Protein AF-A0A645HDR3-F1 (afdb_monomer_lite)

Sequence (97 aa):
MDSIENRGRYISKYFDKDLDMKEHKKKAFFKSRNLKVPSITKQLVDQPFDTTNQDVLYTNEYLVRRPILYNALNEDGNPEQTMDFQESTVRYTKIKK

pLDDT: mean 78.62, std 13.58, range [50.78, 94.94]

Radius of gyration: 22.53 Å; chains: 1; bounding box: 44×47×58 Å

Structure (mmCIF, N/CA/C/O backbone):
data_AF-A0A645HDR3-F1
#
_entry.id   AF-A0A645HDR3-F1
#
loop_
_atom_site.group_PDB
_atom_site.id
_atom_site.type_symbol
_atom_site.label_atom_id
_atom_site.label_alt_id
_atom_site.label_comp_id
_atom_site.label_asym_id
_atom_site.label_entity_id
_atom_site.label_seq_id
_atom_site.pdbx_PDB_ins_code
_atom_site.Cartn_x
_atom_site.Cartn_y
_atom_site.Cartn_z
_atom_site.occupancy
_atom_site.B_iso_or_equiv
_atom_site.auth_seq_id
_atom_site.auth_comp_id
_atom_site.auth_asym_id
_atom_site.auth_atom_id
_atom_site.pdbx_PDB_model_num
ATOM 1 N N . MET A 1 1 ? 5.696 -34.791 -7.442 1.00 52.59 1 MET A N 1
ATOM 2 C CA . MET A 1 1 ? 5.197 -34.026 -8.606 1.00 52.59 1 MET A CA 1
ATOM 3 C C . MET A 1 1 ? 3.993 -33.210 -8.135 1.00 52.59 1 MET A C 1
ATOM 5 O O . MET A 1 1 ? 2.953 -33.207 -8.769 1.00 52.59 1 MET A O 1
ATOM 9 N N . ASP A 1 2 ? 4.123 -32.505 -7.001 1.00 58.97 2 ASP A N 1
ATOM 10 C CA . ASP A 1 2 ? 2.937 -32.143 -6.196 1.00 58.97 2 ASP A CA 1
ATOM 11 C C . ASP A 1 2 ? 2.788 -30.620 -6.056 1.00 58.97 2 ASP A C 1
ATOM 13 O O . ASP A 1 2 ? 1.794 -30.112 -5.547 1.00 58.97 2 ASP A O 1
ATOM 17 N N . SER A 1 3 ? 3.781 -29.855 -6.519 1.00 61.84 3 SER A N 1
ATOM 18 C CA . SER A 1 3 ? 3.795 -28.396 -6.403 1.00 61.84 3 SER A CA 1
ATOM 19 C C . SER A 1 3 ? 2.911 -27.706 -7.441 1.00 61.84 3 SER A C 1
ATOM 21 O O . SER A 1 3 ? 2.464 -26.592 -7.189 1.00 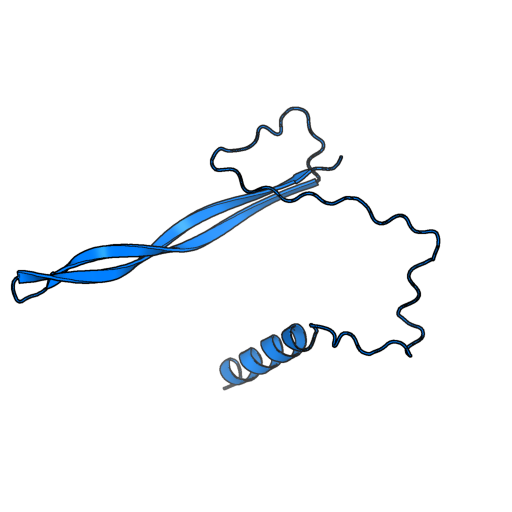61.84 3 SER A O 1
ATOM 23 N N . 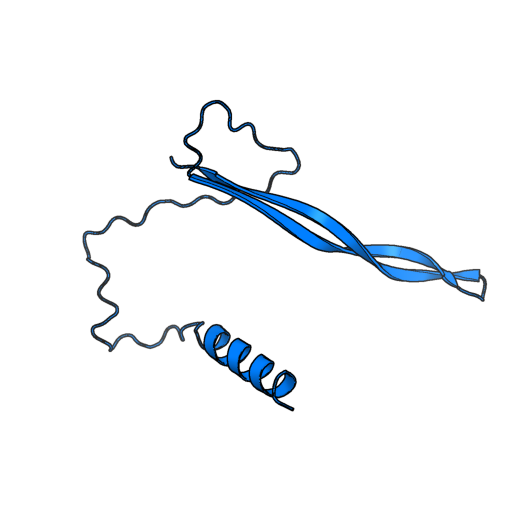ILE A 1 4 ? 2.647 -28.342 -8.587 1.00 65.44 4 ILE A N 1
ATOM 24 C CA . ILE A 1 4 ? 1.811 -27.785 -9.662 1.00 65.44 4 ILE A CA 1
ATOM 25 C C . ILE A 1 4 ? 0.325 -27.996 -9.339 1.00 65.44 4 ILE A C 1
ATOM 27 O O . ILE A 1 4 ? -0.451 -27.045 -9.392 1.00 65.44 4 ILE A O 1
ATOM 31 N N . GLU A 1 5 ? -0.057 -29.196 -8.899 1.00 65.25 5 GLU A N 1
ATOM 32 C CA . GLU A 1 5 ? -1.441 -29.536 -8.539 1.00 65.25 5 GLU A CA 1
ATOM 33 C C . GLU A 1 5 ? -1.916 -28.798 -7.273 1.00 65.25 5 GLU A C 1
ATOM 35 O O . GLU A 1 5 ? -3.044 -28.303 -7.196 1.00 65.25 5 GLU A O 1
ATOM 40 N N . ASN A 1 6 ? -1.024 -28.609 -6.294 1.00 63.78 6 ASN A N 1
ATOM 41 C CA . ASN A 1 6 ? -1.373 -27.941 -5.041 1.00 63.78 6 ASN A CA 1
ATOM 42 C C . ASN A 1 6 ? -1.598 -26.421 -5.203 1.00 63.78 6 ASN A C 1
ATOM 44 O O . ASN A 1 6 ? -2.335 -25.825 -4.415 1.00 63.78 6 ASN A O 1
ATOM 48 N N . ARG A 1 7 ? -1.030 -25.787 -6.245 1.00 69.19 7 ARG A N 1
ATOM 49 C CA . ARG A 1 7 ? -1.267 -24.361 -6.561 1.00 69.19 7 ARG A CA 1
ATOM 50 C C . ARG A 1 7 ? -2.726 -24.111 -6.939 1.00 69.19 7 ARG A C 1
ATOM 52 O O . ARG A 1 7 ? -3.341 -23.201 -6.389 1.00 69.19 7 ARG A O 1
ATOM 59 N N . GLY A 1 8 ? -3.294 -24.951 -7.807 1.00 68.94 8 GLY A N 1
ATOM 60 C CA . GLY A 1 8 ? -4.703 -24.854 -8.209 1.00 68.94 8 GLY A CA 1
ATOM 61 C C . GLY A 1 8 ? -5.662 -25.089 -7.038 1.00 68.94 8 GLY A C 1
ATOM 62 O O . GLY A 1 8 ? -6.650 -24.370 -6.879 1.00 68.94 8 GLY A O 1
ATOM 63 N N . ARG A 1 9 ? -5.323 -26.034 -6.150 1.00 70.88 9 ARG A N 1
ATOM 64 C CA . ARG A 1 9 ? -6.109 -26.337 -4.945 1.00 70.88 9 ARG A CA 1
ATOM 65 C C . ARG A 1 9 ? -6.093 -25.201 -3.923 1.00 70.88 9 ARG A C 1
ATOM 67 O O . ARG A 1 9 ? -7.127 -24.902 -3.330 1.00 70.88 9 ARG A O 1
ATOM 74 N N . TYR A 1 10 ? -4.937 -24.570 -3.714 1.00 69.44 10 TYR A N 1
ATOM 75 C CA . TYR A 1 10 ? -4.816 -23.417 -2.822 1.00 69.44 10 TYR A CA 1
ATOM 76 C C . TYR A 1 10 ? -5.613 -22.230 -3.369 1.00 69.44 10 TYR A C 1
ATOM 78 O O . TYR A 1 10 ? -6.411 -21.660 -2.636 1.00 69.44 10 TYR A O 1
ATOM 86 N N . ILE A 1 11 ? -5.480 -21.917 -4.662 1.00 67.06 11 ILE A N 1
ATOM 87 C CA . ILE A 1 11 ? -6.237 -20.831 -5.299 1.00 67.06 11 ILE A CA 1
ATOM 88 C C . ILE A 1 11 ? -7.744 -21.075 -5.156 1.00 67.06 11 ILE A C 1
ATOM 90 O O . ILE A 1 11 ? -8.419 -20.229 -4.585 1.00 67.06 11 ILE A O 1
ATOM 94 N N . SER A 1 12 ? -8.252 -22.250 -5.543 1.00 69.44 12 SER A N 1
ATOM 95 C CA . SER A 1 12 ? -9.689 -22.578 -5.451 1.00 69.44 12 SER A CA 1
ATOM 96 C C . SER A 1 12 ? -10.221 -22.496 -4.014 1.00 69.44 12 SER A C 1
ATOM 98 O O . SER A 1 12 ? -11.267 -21.908 -3.769 1.00 69.44 12 SER A O 1
ATOM 100 N N . LYS A 1 13 ? -9.453 -22.981 -3.025 1.00 67.62 13 LYS A N 1
ATOM 101 C CA . LYS A 1 13 ? -9.822 -22.928 -1.597 1.00 67.62 13 LYS A CA 1
ATOM 102 C C . LYS A 1 13 ? -10.063 -21.503 -1.079 1.00 67.62 13 LYS A C 1
ATOM 104 O O . LYS A 1 13 ? -10.835 -21.330 -0.134 1.00 67.62 13 LYS A O 1
ATOM 109 N N . TYR A 1 14 ? -9.373 -20.507 -1.635 1.00 62.78 14 TYR A N 1
ATOM 110 C CA . TYR A 1 14 ? -9.494 -19.109 -1.211 1.00 62.78 14 TYR A CA 1
ATOM 111 C C . TYR A 1 14 ? -10.279 -18.233 -2.201 1.00 62.78 14 TYR A C 1
ATOM 113 O O . TYR A 1 14 ? -10.796 -17.210 -1.764 1.00 62.78 14 TYR A O 1
ATOM 121 N N . PHE A 1 15 ? -10.430 -18.640 -3.468 1.00 61.31 15 PHE A N 1
ATOM 122 C CA . PHE A 1 15 ? -11.281 -17.980 -4.471 1.00 61.31 15 PHE A CA 1
ATOM 123 C C . PHE A 1 15 ? -12.760 -18.361 -4.345 1.00 61.31 15 PHE A C 1
ATOM 125 O O . PHE A 1 15 ? -13.607 -17.480 -4.427 1.00 61.31 15 PHE A O 1
ATOM 132 N N . ASP A 1 16 ? -13.091 -19.613 -4.001 1.00 57.16 16 ASP A N 1
ATOM 133 C CA . ASP A 1 16 ? -14.477 -20.016 -3.675 1.00 57.16 16 ASP A CA 1
ATOM 134 C C . ASP A 1 16 ? -15.005 -19.336 -2.397 1.00 57.16 16 ASP A C 1
ATOM 136 O O . ASP A 1 16 ? -16.150 -19.527 -1.982 1.00 57.16 16 ASP A O 1
ATOM 140 N N . LYS A 1 17 ? -14.156 -18.549 -1.727 1.00 57.78 17 LYS A N 1
ATOM 141 C CA . LYS A 1 17 ? -14.519 -17.760 -0.556 1.00 57.78 17 LYS A CA 1
ATOM 142 C C . LYS A 1 17 ? -15.096 -16.388 -0.902 1.00 57.78 17 LYS A C 1
ATOM 144 O O . LYS A 1 17 ? -15.524 -15.695 0.026 1.00 57.78 17 LYS A O 1
ATOM 149 N N . ASP A 1 18 ? -15.189 -16.041 -2.187 1.00 55.69 18 ASP A N 1
ATOM 150 C CA . ASP A 1 18 ? -16.150 -15.047 -2.664 1.00 55.69 18 ASP A CA 1
ATOM 151 C C . ASP A 1 18 ? -17.547 -15.665 -2.642 1.00 55.69 18 ASP A C 1
ATOM 153 O O . ASP A 1 18 ? -18.137 -16.085 -3.632 1.00 55.69 18 ASP A O 1
ATOM 157 N N . LEU A 1 19 ? -18.013 -15.735 -1.397 1.00 53.56 19 LEU A N 1
ATOM 158 C CA . LEU A 1 19 ? -19.375 -15.836 -0.932 1.00 53.56 19 LEU A CA 1
ATOM 159 C C . LEU A 1 19 ? -20.364 -15.367 -2.007 1.00 53.56 19 LEU A C 1
ATOM 161 O O . LEU A 1 19 ? -20.588 -14.169 -2.201 1.00 53.56 19 LEU A O 1
ATOM 165 N N . ASP A 1 20 ? -21.022 -16.336 -2.633 1.00 50.78 20 ASP A N 1
ATOM 166 C CA . ASP A 1 20 ? -22.374 -16.170 -3.135 1.00 50.78 20 ASP A CA 1
ATOM 167 C C . ASP A 1 20 ? -23.142 -15.249 -2.173 1.00 50.78 20 ASP A C 1
ATOM 169 O O . ASP A 1 20 ? -23.206 -15.501 -0.962 1.00 50.78 20 ASP A O 1
ATOM 173 N N . MET A 1 21 ? -23.773 -14.197 -2.697 1.00 54.12 21 MET A N 1
ATOM 174 C CA . MET A 1 21 ? -24.722 -13.327 -1.981 1.00 54.12 21 MET A CA 1
ATOM 175 C C . MET A 1 21 ? -25.977 -14.092 -1.483 1.00 54.12 21 MET A C 1
ATOM 177 O O . MET A 1 21 ? -27.070 -13.537 -1.398 1.00 54.12 21 MET A O 1
ATOM 181 N N . LYS A 1 22 ? -25.875 -15.397 -1.211 1.00 54.75 22 LYS A N 1
ATOM 182 C CA . LYS A 1 22 ? -26.987 -16.341 -1.245 1.00 54.75 22 LYS A CA 1
ATOM 183 C C . LYS A 1 22 ? -26.999 -17.393 -0.144 1.00 54.75 22 LYS A C 1
ATOM 185 O O . LYS A 1 22 ? -27.722 -18.374 -0.279 1.00 54.75 22 LYS A O 1
ATOM 190 N N . GLU A 1 23 ? -26.335 -17.178 0.993 1.00 56.38 23 GLU A N 1
ATOM 191 C CA . GLU A 1 23 ? -26.511 -18.077 2.147 1.00 56.38 23 GLU A CA 1
ATOM 192 C C . GLU A 1 23 ? -27.131 -17.411 3.386 1.00 56.38 23 GLU A C 1
ATOM 194 O O . GLU A 1 23 ? -26.644 -17.486 4.512 1.00 56.38 23 GLU A O 1
ATOM 199 N N . HIS A 1 24 ? -28.315 -16.828 3.181 1.00 56.19 24 HIS A N 1
ATOM 200 C CA . HIS A 1 24 ? -29.207 -16.258 4.202 1.00 56.19 24 HIS A CA 1
ATOM 201 C C . HIS A 1 24 ? -29.837 -17.278 5.184 1.00 56.19 24 HIS A C 1
ATOM 203 O O . HIS A 1 24 ? -30.840 -16.966 5.825 1.00 56.19 24 HIS A O 1
ATOM 209 N N . LYS A 1 25 ? -29.309 -18.506 5.311 1.00 57.50 25 LYS A N 1
ATOM 210 C CA . LYS A 1 25 ? -29.925 -19.572 6.135 1.00 57.50 25 LYS A CA 1
ATOM 211 C C . LYS A 1 25 ? -28.994 -20.293 7.117 1.00 57.50 25 LYS A C 1
ATOM 213 O O . LYS A 1 25 ? -29.462 -21.167 7.844 1.00 57.50 25 LYS A O 1
ATOM 218 N N . LYS A 1 26 ? -27.713 -19.923 7.225 1.00 60.75 26 LYS A N 1
ATOM 219 C CA . LYS A 1 26 ? -26.815 -20.488 8.251 1.00 60.75 26 LYS A CA 1
ATOM 220 C C . LYS A 1 26 ? -26.744 -19.587 9.487 1.00 60.75 26 LYS A C 1
ATOM 222 O O . LYS A 1 26 ? -26.540 -18.381 9.374 1.00 60.75 26 LYS A O 1
ATOM 227 N N . LYS A 1 27 ? -26.836 -20.186 10.685 1.00 60.53 27 LYS A N 1
ATOM 228 C CA . LYS A 1 27 ? -26.760 -19.507 12.001 1.00 60.53 27 LYS A CA 1
ATOM 229 C C . LYS A 1 27 ? -25.414 -18.807 12.297 1.00 60.53 27 LYS A C 1
ATOM 231 O O . LYS A 1 27 ? -25.231 -18.288 13.390 1.00 60.53 27 LYS A O 1
ATOM 236 N N . ALA A 1 28 ? -24.477 -18.783 11.351 1.00 55.50 28 ALA A N 1
ATOM 237 C CA . ALA A 1 28 ? -23.139 -18.217 11.518 1.00 55.50 28 ALA A CA 1
ATOM 238 C C . ALA A 1 28 ? -23.015 -16.747 11.065 1.00 55.50 28 ALA A C 1
ATOM 240 O O . ALA A 1 28 ? -21.989 -16.125 11.316 1.00 55.50 28 ALA A O 1
ATOM 241 N N . PHE A 1 29 ? -24.047 -16.168 10.434 1.00 53.66 29 PHE A N 1
ATOM 242 C CA . PHE A 1 29 ? -24.008 -14.789 9.915 1.00 53.66 29 PHE A CA 1
ATOM 243 C C . PHE A 1 29 ? -24.758 -13.767 10.776 1.00 53.66 29 PHE A C 1
ATOM 245 O O . PHE A 1 29 ? -25.036 -12.653 10.325 1.00 53.66 29 PHE A O 1
ATOM 252 N N . PHE A 1 30 ? -25.083 -14.105 12.025 1.00 59.47 30 PHE A N 1
ATOM 253 C CA . PHE A 1 30 ? -25.604 -13.118 12.964 1.00 59.47 30 PHE A CA 1
ATOM 254 C C . PHE A 1 30 ? -24.465 -12.199 13.412 1.00 59.47 30 PHE A C 1
ATOM 256 O O . PHE A 1 30 ? -23.911 -12.347 14.498 1.00 59.47 30 PHE A O 1
ATOM 263 N N . LYS A 1 31 ? -24.119 -11.215 12.573 1.00 66.19 31 LYS A N 1
ATOM 264 C CA . LYS A 1 31 ? -23.467 -10.006 13.078 1.00 66.19 31 LYS A CA 1
ATOM 265 C C . LYS A 1 31 ? -24.382 -9.434 14.156 1.00 66.19 31 LYS A C 1
ATOM 267 O O . LYS A 1 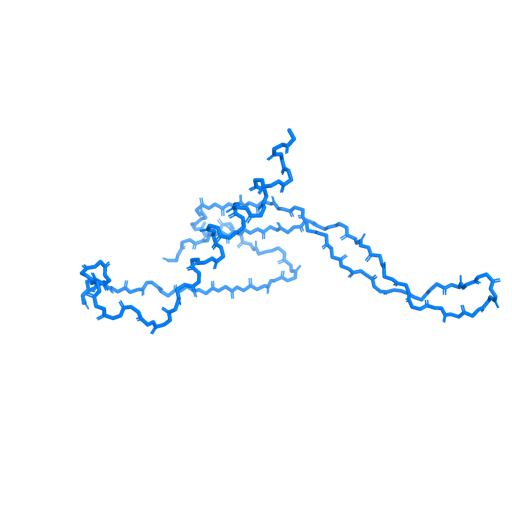31 ? -25.597 -9.334 13.955 1.00 66.19 31 LYS A O 1
ATOM 272 N N . SER A 1 32 ? -23.830 -9.126 15.320 1.00 66.44 32 SER A N 1
ATOM 273 C CA . SER A 1 32 ? -24.608 -8.537 16.401 1.00 66.44 32 SER A CA 1
ATOM 274 C C . SER A 1 32 ? -25.275 -7.264 15.884 1.00 66.44 32 SER A C 1
ATOM 276 O O . SER A 1 32 ? -24.622 -6.386 15.322 1.00 66.44 32 SER A O 1
ATOM 278 N N . ARG A 1 33 ? -26.600 -7.173 16.055 1.00 66.00 33 ARG A N 1
ATOM 279 C CA . ARG A 1 33 ? -27.399 -6.027 15.584 1.00 66.00 33 ARG A CA 1
ATOM 280 C C . ARG A 1 33 ? -26.909 -4.689 16.157 1.00 66.00 33 ARG A C 1
ATOM 282 O O . ARG A 1 33 ? -27.129 -3.658 15.536 1.00 66.00 33 ARG A O 1
ATOM 289 N N . ASN A 1 34 ? -26.201 -4.728 17.289 1.00 72.06 34 ASN A N 1
ATOM 290 C CA . ASN A 1 34 ? -25.684 -3.557 17.999 1.00 72.06 34 ASN A CA 1
ATOM 291 C C . ASN A 1 34 ? -24.190 -3.274 17.749 1.00 72.06 34 ASN A C 1
ATOM 293 O O . ASN A 1 34 ? -23.643 -2.354 18.356 1.00 72.06 34 ASN A O 1
ATOM 297 N N . LEU A 1 35 ? -23.503 -4.040 16.891 1.00 76.31 35 LEU A N 1
ATOM 298 C CA . LEU A 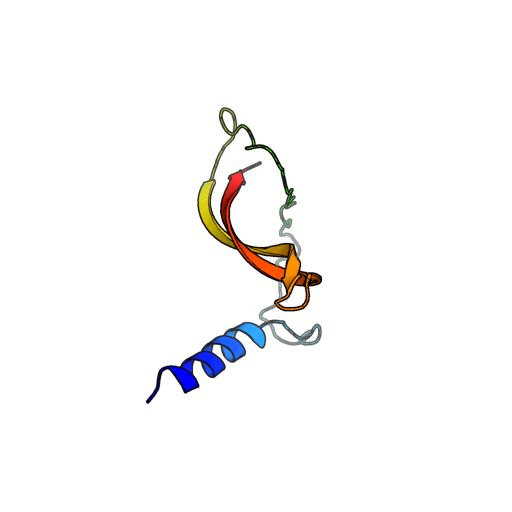1 35 ? -22.089 -3.797 16.602 1.00 76.31 35 LEU A CA 1
ATOM 299 C C . LEU A 1 35 ? -21.945 -2.722 15.527 1.00 76.31 35 LEU A C 1
ATOM 301 O O . LEU A 1 35 ? -22.315 -2.920 14.369 1.00 76.31 35 LEU A O 1
ATOM 305 N N . LYS A 1 36 ? -21.384 -1.576 15.918 1.00 81.62 36 LYS A N 1
ATOM 306 C CA . LYS A 1 36 ? -21.048 -0.500 14.985 1.00 81.62 36 LYS A CA 1
ATOM 307 C C . LYS A 1 36 ? -19.851 -0.934 14.145 1.00 81.62 36 LYS A C 1
ATOM 309 O O . LYS A 1 36 ? -18.775 -1.190 14.679 1.00 81.62 36 LYS A O 1
ATOM 314 N N . VAL A 1 37 ? -20.050 -1.022 12.832 1.00 81.94 37 VAL A N 1
ATOM 315 C CA . VAL A 1 37 ? -18.954 -1.267 11.891 1.00 81.94 37 VAL A CA 1
ATOM 316 C C . VAL A 1 37 ? -18.082 -0.008 11.851 1.00 81.94 37 VAL A C 1
ATOM 318 O O . VAL A 1 37 ? -18.627 1.085 11.678 1.00 81.94 37 VAL A O 1
ATOM 321 N N . PRO A 1 38 ? -16.756 -0.121 12.035 1.00 84.94 38 PRO A N 1
ATOM 322 C CA . PRO A 1 38 ? -15.878 1.036 11.943 1.00 84.94 38 PRO A CA 1
ATOM 323 C C . PRO A 1 38 ? -15.869 1.585 10.513 1.00 84.94 38 PRO A C 1
ATOM 325 O O . PRO A 1 38 ? -15.892 0.825 9.544 1.00 84.94 38 PRO A O 1
ATOM 328 N N . SER A 1 39 ? -15.804 2.910 10.381 1.00 87.75 39 SER A N 1
ATOM 329 C CA . SER A 1 39 ? -15.595 3.552 9.082 1.00 87.75 39 SER A CA 1
ATOM 330 C C . SER A 1 39 ? -14.136 3.378 8.662 1.00 87.75 39 SER A C 1
ATOM 332 O O . SER A 1 39 ? -13.230 3.759 9.403 1.00 87.75 39 SER A O 1
ATOM 334 N N . ILE A 1 40 ? -13.906 2.770 7.497 1.00 87.75 40 ILE A N 1
ATOM 335 C CA . ILE A 1 40 ? -12.569 2.510 6.952 1.00 87.75 40 ILE A CA 1
ATOM 336 C C . ILE A 1 40 ? -12.418 3.318 5.665 1.00 87.75 40 ILE A C 1
ATOM 338 O O . ILE A 1 40 ? -13.133 3.073 4.696 1.00 87.75 40 ILE A O 1
ATOM 342 N N . THR A 1 41 ? -11.446 4.228 5.638 1.00 89.19 41 THR A N 1
ATOM 343 C CA . THR A 1 41 ? -11.086 4.998 4.442 1.00 89.19 41 THR A CA 1
ATOM 344 C C . THR A 1 41 ? -9.756 4.492 3.897 1.00 89.19 41 THR A C 1
ATOM 346 O O . THR A 1 41 ? -8.796 4.339 4.648 1.00 89.19 41 THR A O 1
ATOM 349 N N . LYS A 1 42 ? -9.696 4.227 2.589 1.00 89.88 42 LYS A N 1
ATOM 350 C CA . LYS A 1 42 ? -8.465 3.867 1.871 1.00 89.88 42 LYS A CA 1
ATOM 351 C C . LYS A 1 42 ? -8.158 4.973 0.869 1.00 89.88 42 LYS A C 1
ATOM 353 O O . LYS A 1 42 ? -9.058 5.386 0.143 1.00 89.88 42 LYS A O 1
ATOM 358 N N . GLN A 1 43 ? -6.920 5.447 0.843 1.00 88.00 43 GLN A N 1
ATOM 359 C CA . GLN A 1 43 ? -6.466 6.484 -0.081 1.00 88.00 43 GLN A CA 1
ATOM 360 C C . GLN A 1 43 ? -5.145 6.054 -0.709 1.00 88.00 43 GLN A C 1
ATOM 362 O O . GLN A 1 43 ? -4.286 5.495 -0.026 1.00 88.00 43 GLN A O 1
ATOM 367 N N . LEU A 1 44 ? -5.016 6.293 -2.012 1.00 89.44 44 LEU A N 1
ATOM 368 C CA . LEU A 1 44 ? -3.758 6.171 -2.738 1.00 89.44 44 LEU A CA 1
ATOM 369 C C . LEU A 1 44 ? -3.133 7.563 -2.784 1.00 89.44 44 LEU A C 1
ATOM 371 O O . LEU A 1 44 ? -3.824 8.532 -3.090 1.00 89.44 44 LEU A O 1
ATOM 375 N N . VAL A 1 45 ? -1.856 7.653 -2.428 1.00 88.38 45 VAL A N 1
ATOM 376 C CA . VAL A 1 45 ? -1.114 8.913 -2.371 1.00 88.38 45 VAL A CA 1
ATOM 377 C C . VAL A 1 45 ? 0.168 8.746 -3.176 1.00 88.38 45 VAL A C 1
ATOM 379 O O . VAL A 1 45 ? 0.834 7.718 -3.049 1.00 88.38 45 VAL A O 1
ATOM 382 N N . ASP A 1 46 ? 0.505 9.745 -3.991 1.00 87.00 46 ASP A N 1
ATOM 383 C CA . ASP A 1 46 ? 1.735 9.741 -4.794 1.00 87.00 46 ASP A CA 1
ATOM 384 C C . ASP A 1 46 ? 2.977 10.047 -3.947 1.00 87.00 46 ASP A C 1
ATOM 386 O O . ASP A 1 46 ? 4.061 9.524 -4.195 1.00 87.00 46 ASP A O 1
ATOM 390 N N . GLN A 1 47 ? 2.816 10.885 -2.920 1.00 87.25 47 GLN A N 1
ATOM 391 C CA . GLN A 1 47 ? 3.868 11.246 -1.975 1.00 87.25 47 GLN A CA 1
ATOM 392 C C . GLN A 1 47 ? 3.734 10.471 -0.656 1.00 87.25 47 GLN A C 1
ATOM 394 O O . GLN A 1 47 ? 2.624 10.122 -0.244 1.00 87.25 47 GLN A O 1
ATOM 399 N N . PRO A 1 48 ? 4.851 10.202 0.043 1.00 83.19 48 PRO A N 1
ATOM 400 C CA . PRO A 1 48 ? 4.807 9.536 1.335 1.00 83.19 48 PRO A CA 1
ATOM 401 C C . PRO A 1 48 ? 4.026 10.381 2.346 1.00 83.19 48 PRO A C 1
ATOM 403 O O . PRO A 1 48 ? 4.370 11.525 2.623 1.00 83.19 48 PRO A O 1
ATOM 406 N N . PHE A 1 49 ? 2.976 9.790 2.914 1.00 83.75 49 PHE A N 1
ATOM 407 C CA . PHE A 1 49 ? 2.172 10.418 3.957 1.00 83.75 49 PHE A CA 1
ATOM 408 C C . PHE A 1 49 ? 2.988 10.594 5.254 1.00 83.75 49 PHE A C 1
ATOM 410 O O . PHE A 1 49 ? 3.707 9.670 5.650 1.00 83.75 49 PHE A O 1
ATOM 417 N N . ASP A 1 50 ? 2.870 11.756 5.906 1.00 85.94 50 ASP A N 1
ATOM 418 C CA . ASP A 1 50 ? 3.538 12.047 7.181 1.00 85.94 50 ASP A CA 1
ATOM 419 C C . ASP A 1 50 ? 2.805 11.375 8.352 1.00 85.94 50 ASP A C 1
ATOM 421 O O . ASP A 1 50 ? 1.632 11.636 8.619 1.00 85.94 50 ASP A O 1
ATOM 425 N N . THR A 1 51 ? 3.507 10.489 9.056 1.00 83.44 51 THR A N 1
ATOM 426 C CA . THR A 1 51 ? 2.967 9.678 10.155 1.00 83.44 51 THR A CA 1
ATOM 427 C C . THR A 1 51 ? 3.412 10.146 11.542 1.00 83.44 51 THR A C 1
ATOM 429 O O . THR A 1 51 ? 3.123 9.466 12.521 1.00 83.44 51 THR A O 1
ATOM 432 N N . THR A 1 52 ? 4.122 11.273 11.662 1.00 84.81 52 THR A N 1
ATOM 433 C CA . THR A 1 52 ? 4.759 11.712 12.923 1.00 84.81 52 THR A CA 1
ATOM 434 C C . THR A 1 52 ? 3.798 11.899 14.102 1.00 84.81 52 THR A C 1
ATOM 436 O O . THR A 1 52 ? 4.164 11.600 15.234 1.00 84.81 52 THR A O 1
ATOM 439 N N . ASN A 1 53 ? 2.564 12.346 13.856 1.00 85.25 53 ASN A N 1
ATOM 440 C CA . ASN A 1 53 ? 1.569 12.645 14.897 1.00 85.25 53 ASN A CA 1
ATOM 441 C C . ASN A 1 53 ? 0.387 11.657 14.918 1.00 85.25 53 ASN A C 1
ATOM 443 O O . ASN A 1 53 ? -0.715 12.014 15.336 1.00 85.25 53 ASN A O 1
ATOM 447 N N . GLN A 1 54 ? 0.573 10.433 14.414 1.00 86.88 54 GLN A N 1
ATOM 448 C CA . GLN A 1 54 ? -0.509 9.458 14.252 1.00 86.88 54 GLN A CA 1
ATOM 449 C C . GLN A 1 54 ? -0.216 8.122 14.938 1.00 86.88 54 GLN A C 1
ATOM 451 O O . GLN A 1 54 ? 0.925 7.671 14.991 1.00 86.88 54 GLN A O 1
ATOM 456 N N . ASP A 1 55 ? -1.272 7.461 15.422 1.00 90.94 55 ASP A N 1
ATOM 457 C CA . ASP A 1 55 ? -1.187 6.118 16.005 1.00 90.94 55 ASP A CA 1
ATOM 458 C C . ASP A 1 55 ? -1.109 5.063 14.887 1.00 90.94 55 ASP A C 1
ATOM 460 O O . ASP A 1 55 ? -2.121 4.629 14.326 1.00 90.94 55 ASP A O 1
ATOM 464 N N . VAL A 1 56 ? 0.113 4.698 14.499 1.00 91.25 56 VAL A N 1
ATOM 465 C CA . VAL A 1 56 ? 0.375 3.710 13.444 1.00 91.25 56 VAL A CA 1
ATOM 466 C C . VAL A 1 56 ? 0.357 2.299 14.031 1.00 91.25 56 VAL A C 1
ATOM 468 O O . VAL A 1 56 ? 1.188 1.952 14.863 1.00 91.25 56 VAL A O 1
ATOM 471 N N . LEU A 1 57 ? -0.549 1.448 13.541 1.00 91.38 57 LEU A N 1
ATOM 472 C CA . LEU A 1 57 ? -0.618 0.037 13.945 1.00 91.38 57 LEU A CA 1
ATOM 473 C C . LEU A 1 57 ? 0.484 -0.789 13.288 1.00 91.38 57 LEU A C 1
ATOM 475 O O . LEU A 1 57 ? 1.116 -1.618 13.934 1.00 91.38 57 LEU A O 1
ATOM 479 N N . TYR A 1 58 ? 0.638 -0.629 11.974 1.00 91.31 58 TYR A N 1
ATOM 480 C CA . TYR A 1 58 ? 1.656 -1.327 11.201 1.00 91.31 58 TYR A CA 1
ATOM 481 C C . TYR A 1 58 ? 1.988 -0.572 9.919 1.00 91.31 58 TYR A C 1
ATOM 483 O O . TYR A 1 58 ? 1.138 0.106 9.330 1.00 91.31 58 TYR A O 1
ATOM 491 N N . THR A 1 59 ? 3.211 -0.802 9.453 1.00 93.50 59 THR A N 1
ATOM 492 C CA . THR A 1 59 ? 3.711 -0.366 8.153 1.00 93.50 59 THR A CA 1
ATOM 493 C C . THR A 1 59 ? 4.372 -1.559 7.487 1.00 93.50 59 THR A C 1
ATOM 495 O O . THR A 1 59 ? 5.228 -2.194 8.093 1.00 93.50 59 THR A O 1
ATOM 498 N N . ASN A 1 60 ? 3.961 -1.875 6.262 1.00 93.94 60 ASN A N 1
ATOM 499 C CA . ASN A 1 60 ? 4.552 -2.948 5.469 1.00 93.94 60 ASN A CA 1
ATOM 500 C C . ASN A 1 60 ? 4.961 -2.420 4.098 1.00 93.94 60 ASN A C 1
ATOM 502 O O . ASN A 1 60 ? 4.244 -1.618 3.494 1.00 93.94 60 ASN A O 1
ATOM 506 N N . GLU A 1 61 ? 6.083 -2.920 3.599 1.00 94.94 61 GLU A N 1
ATOM 507 C CA . GLU A 1 61 ? 6.619 -2.584 2.286 1.00 94.94 61 GLU A CA 1
ATOM 508 C C . GLU A 1 61 ? 6.581 -3.816 1.393 1.00 94.94 61 GLU A C 1
ATOM 510 O O . GLU A 1 61 ? 6.922 -4.921 1.815 1.00 94.94 61 GLU A O 1
ATOM 515 N N . TYR A 1 62 ? 6.132 -3.623 0.158 1.00 92.75 62 TYR A N 1
ATOM 516 C CA . TYR A 1 62 ? 6.010 -4.696 -0.817 1.00 92.75 62 TYR A CA 1
ATOM 517 C C . TYR A 1 62 ? 6.615 -4.268 -2.143 1.00 92.75 62 TYR A C 1
ATOM 519 O O . TYR A 1 62 ? 6.445 -3.126 -2.578 1.00 92.75 62 TYR A O 1
ATOM 527 N N . LEU A 1 63 ? 7.268 -5.217 -2.807 1.00 94.06 63 LEU A N 1
ATOM 528 C CA . LEU A 1 63 ? 7.678 -5.073 -4.195 1.00 94.06 63 LEU A CA 1
ATOM 529 C C . LEU A 1 63 ? 6.462 -5.288 -5.098 1.00 94.06 63 LEU A C 1
ATOM 531 O O . LEU A 1 63 ? 5.735 -6.274 -4.977 1.00 94.06 63 LEU A O 1
ATOM 535 N N . VAL A 1 64 ? 6.239 -4.344 -6.002 1.00 92.19 64 VAL A N 1
ATOM 536 C CA . VAL A 1 64 ? 5.152 -4.345 -6.974 1.00 92.19 64 VAL A CA 1
ATOM 537 C C . VAL A 1 64 ? 5.749 -4.235 -8.363 1.00 92.19 64 VAL A C 1
ATOM 539 O O . VAL A 1 64 ? 6.435 -3.267 -8.688 1.00 92.19 64 VAL A O 1
ATOM 542 N N . ARG A 1 65 ? 5.423 -5.213 -9.201 1.00 92.62 65 ARG A N 1
ATOM 543 C CA . ARG A 1 65 ? 5.803 -5.259 -10.608 1.00 92.62 65 ARG A CA 1
ATOM 544 C C . ARG A 1 65 ? 4.690 -4.623 -11.445 1.00 92.62 65 ARG A C 1
ATOM 546 O O . ARG A 1 65 ? 3.586 -5.162 -11.495 1.00 92.62 65 ARG A O 1
ATOM 553 N N . ARG A 1 66 ? 4.950 -3.461 -12.050 1.00 89.06 66 ARG A N 1
ATOM 554 C CA . ARG A 1 66 ? 3.976 -2.698 -12.853 1.00 89.06 66 ARG A CA 1
ATOM 555 C C . ARG A 1 66 ? 4.327 -2.784 -14.338 1.00 89.06 66 ARG A C 1
ATOM 557 O O . ARG A 1 66 ? 5.510 -2.682 -14.656 1.00 89.06 66 ARG A O 1
ATOM 564 N N . PRO A 1 67 ? 3.348 -2.965 -15.239 1.00 92.31 67 PRO A N 1
ATOM 565 C CA . PRO A 1 67 ? 3.614 -2.927 -16.667 1.00 92.31 67 PRO A CA 1
ATOM 566 C C . PRO A 1 67 ? 3.971 -1.500 -17.093 1.00 92.31 67 PRO A C 1
ATOM 568 O O . PRO A 1 67 ? 3.321 -0.540 -16.673 1.00 92.31 67 PRO A O 1
ATOM 571 N N . ILE A 1 68 ? 4.996 -1.375 -17.925 1.00 92.06 68 ILE A N 1
ATOM 572 C CA . ILE A 1 68 ? 5.372 -0.140 -18.603 1.00 92.06 68 ILE A CA 1
ATOM 573 C C . ILE A 1 68 ? 5.222 -0.357 -20.105 1.00 92.06 68 ILE A C 1
ATOM 575 O O . ILE A 1 68 ? 5.619 -1.391 -20.639 1.00 92.06 68 ILE A O 1
ATOM 579 N N . LEU A 1 69 ? 4.609 0.614 -20.772 1.00 90.44 69 LEU A N 1
ATOM 580 C CA . LEU A 1 69 ? 4.420 0.612 -22.217 1.00 90.44 69 LEU A CA 1
ATOM 581 C C . LEU A 1 69 ? 5.346 1.667 -22.804 1.00 90.44 69 LEU A C 1
ATOM 583 O O . LEU A 1 69 ? 5.300 2.826 -22.388 1.00 90.44 69 LEU A O 1
ATOM 587 N N . TYR A 1 70 ? 6.177 1.268 -23.757 1.00 87.50 70 TYR A N 1
ATOM 588 C CA . TYR A 1 70 ? 7.038 2.189 -24.487 1.00 87.50 70 TYR A CA 1
ATOM 589 C C . TYR A 1 70 ? 7.143 1.767 -25.951 1.00 87.50 70 TYR A C 1
ATOM 591 O O . TYR A 1 70 ? 6.887 0.618 -26.309 1.00 87.50 70 TYR A O 1
ATOM 599 N N . ASN A 1 71 ? 7.488 2.729 -26.805 1.00 88.25 71 ASN A N 1
ATOM 600 C CA . ASN A 1 71 ? 7.681 2.476 -28.226 1.00 88.25 71 ASN A CA 1
ATOM 601 C C . ASN A 1 71 ? 9.140 2.066 -28.447 1.00 88.25 71 ASN A C 1
ATOM 603 O O . ASN A 1 71 ? 10.043 2.862 -28.177 1.00 88.25 71 ASN A O 1
ATOM 607 N N . ALA A 1 72 ? 9.365 0.844 -28.920 1.00 83.31 72 ALA A N 1
ATOM 608 C CA . ALA A 1 72 ? 10.672 0.348 -29.335 1.00 83.31 72 ALA A CA 1
ATOM 609 C C . ALA A 1 72 ? 10.755 0.329 -30.871 1.00 83.31 72 ALA A C 1
ATOM 611 O O . ALA A 1 72 ? 9.733 0.222 -31.545 1.00 83.31 72 ALA A O 1
ATOM 612 N N . LEU A 1 73 ? 11.958 0.460 -31.437 1.00 84.56 73 LEU A N 1
ATOM 613 C CA . LEU A 1 73 ? 12.159 0.208 -32.866 1.00 84.56 73 LEU A CA 1
ATOM 614 C C . LEU A 1 73 ? 12.332 -1.291 -33.098 1.00 84.56 73 LEU A C 1
ATOM 616 O O . LEU A 1 73 ? 13.173 -1.921 -32.457 1.00 84.56 73 LEU A O 1
ATOM 620 N N . ASN A 1 74 ? 11.583 -1.823 -34.056 1.00 80.69 74 ASN A N 1
ATOM 621 C CA . ASN A 1 74 ? 11.778 -3.177 -34.556 1.00 80.69 74 ASN A CA 1
ATOM 622 C C . ASN A 1 74 ? 13.023 -3.281 -35.436 1.00 80.69 74 ASN A C 1
ATOM 624 O O . ASN A 1 74 ? 13.573 -2.272 -35.880 1.00 80.69 74 ASN A O 1
ATOM 628 N N . GLU A 1 75 ? 13.410 -4.515 -35.761 1.00 79.12 75 GLU A N 1
ATOM 629 C CA . GLU A 1 75 ? 14.492 -4.814 -36.710 1.00 79.12 75 GLU A CA 1
ATOM 630 C C . GLU A 1 75 ? 14.270 -4.143 -38.084 1.00 79.12 75 GLU A C 1
ATOM 632 O O . GLU A 1 75 ? 15.231 -3.742 -38.736 1.00 79.12 75 GLU A O 1
ATOM 637 N N . ASP A 1 76 ? 13.008 -3.905 -38.462 1.00 80.88 76 ASP A N 1
ATOM 638 C CA . ASP A 1 76 ? 12.601 -3.213 -39.695 1.00 80.88 76 ASP A CA 1
ATOM 639 C C . ASP A 1 76 ? 12.533 -1.674 -39.577 1.00 80.88 76 ASP A C 1
ATOM 641 O O . ASP A 1 76 ? 12.096 -0.990 -40.503 1.00 80.88 76 ASP A O 1
ATOM 645 N N . GLY A 1 77 ? 12.913 -1.098 -38.431 1.00 79.88 77 GLY A N 1
ATOM 646 C CA . GLY A 1 77 ? 12.917 0.353 -38.209 1.00 79.88 77 GLY A CA 1
ATOM 647 C C . GLY A 1 77 ? 11.538 0.986 -37.964 1.00 79.88 77 GLY A C 1
ATOM 648 O O . GLY A 1 77 ? 11.426 2.211 -37.894 1.00 79.88 77 GLY A O 1
ATOM 649 N N . ASN A 1 78 ? 10.490 0.176 -37.804 1.00 83.88 78 ASN A N 1
ATOM 650 C CA . ASN A 1 78 ? 9.145 0.646 -37.471 1.00 83.88 78 ASN A CA 1
ATOM 651 C C . ASN A 1 78 ? 8.942 0.711 -35.945 1.00 83.88 78 ASN A C 1
ATOM 653 O O . ASN A 1 78 ? 9.461 -0.154 -35.236 1.00 83.88 78 ASN A O 1
ATOM 657 N N . PRO A 1 79 ? 8.189 1.699 -35.423 1.00 83.00 79 PRO A N 1
ATOM 658 C CA . PRO A 1 79 ? 7.859 1.761 -34.004 1.00 83.00 79 PRO A CA 1
ATOM 659 C C . PRO A 1 79 ? 6.813 0.696 -33.641 1.00 83.00 79 PRO A C 1
ATOM 661 O O . PRO A 1 79 ? 5.694 0.725 -34.155 1.00 83.00 79 PRO A O 1
ATOM 664 N N . GLU A 1 80 ? 7.154 -0.204 -32.720 1.00 85.06 80 GLU A N 1
ATOM 665 C CA . GLU A 1 80 ? 6.234 -1.164 -32.102 1.00 85.06 80 GLU A CA 1
ATOM 666 C C . GLU A 1 80 ? 6.018 -0.820 -30.627 1.00 85.06 80 GLU A C 1
ATOM 668 O O . GLU A 1 80 ? 6.920 -0.355 -29.925 1.00 85.06 80 GLU A O 1
ATOM 673 N N . GLN A 1 81 ? 4.784 -1.013 -30.158 1.00 85.06 81 GLN A N 1
ATOM 674 C CA . GLN A 1 81 ? 4.433 -0.813 -28.761 1.00 85.06 81 GLN A CA 1
ATOM 675 C C . GLN A 1 81 ? 4.766 -2.079 -27.970 1.00 85.06 81 GLN A C 1
ATOM 677 O O . GLN A 1 81 ? 4.039 -3.069 -28.030 1.00 85.06 81 GLN A O 1
ATOM 682 N N . THR A 1 82 ? 5.846 -2.021 -27.197 1.00 86.75 82 THR A N 1
ATOM 683 C CA . THR A 1 82 ? 6.311 -3.138 -26.373 1.00 86.75 82 THR A CA 1
ATOM 684 C C . THR A 1 82 ? 5.873 -2.938 -24.925 1.00 86.75 82 THR A C 1
ATOM 686 O O . THR A 1 82 ? 5.768 -1.812 -24.426 1.00 86.75 82 THR A O 1
ATOM 689 N N . MET A 1 83 ? 5.592 -4.047 -24.239 1.00 88.62 83 MET A N 1
ATOM 690 C CA . MET A 1 83 ? 5.239 -4.061 -22.823 1.00 88.62 83 MET A CA 1
ATOM 691 C C . MET A 1 83 ? 6.352 -4.730 -22.018 1.00 88.62 83 MET A C 1
ATOM 693 O O . MET A 1 83 ? 6.585 -5.927 -22.166 1.00 88.62 83 MET A O 1
ATOM 697 N N . ASP A 1 84 ? 6.966 -3.969 -21.117 1.00 90.06 84 ASP A N 1
ATOM 698 C CA . ASP A 1 84 ? 7.863 -4.497 -20.089 1.00 90.06 84 ASP A CA 1
ATOM 699 C C . ASP A 1 84 ? 7.254 -4.346 -18.703 1.00 90.06 84 ASP A C 1
ATOM 701 O O . ASP A 1 84 ? 6.135 -3.866 -18.523 1.00 90.06 84 ASP A O 1
ATOM 705 N N . PHE A 1 85 ? 8.004 -4.770 -17.693 1.00 90.38 85 PHE A N 1
ATOM 706 C CA . PHE A 1 85 ? 7.626 -4.608 -16.307 1.00 90.38 85 PHE A CA 1
ATOM 707 C C . PHE A 1 85 ? 8.721 -3.910 -15.516 1.00 90.38 85 PHE A C 1
ATOM 709 O O . PHE A 1 85 ? 9.865 -4.355 -15.501 1.00 90.38 85 PHE A O 1
ATOM 716 N N . GLN A 1 86 ? 8.331 -2.873 -14.786 1.00 92.81 86 GLN A N 1
ATOM 717 C CA . GLN A 1 86 ? 9.187 -2.175 -13.844 1.00 92.81 86 GLN A CA 1
ATOM 718 C C . GLN A 1 86 ? 8.835 -2.585 -12.413 1.00 92.81 86 GLN A C 1
ATOM 720 O O . GLN A 1 86 ? 7.665 -2.608 -12.019 1.00 92.81 86 GLN A O 1
ATOM 725 N N . GLU A 1 87 ? 9.851 -2.901 -11.616 1.00 93.94 87 G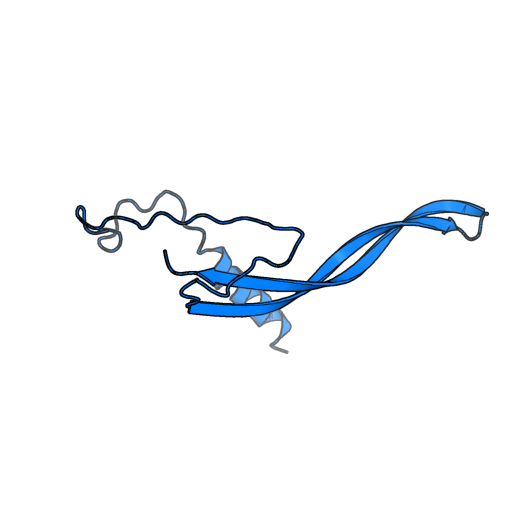LU A N 1
ATOM 726 C CA . GLU A 1 87 ? 9.689 -3.142 -10.185 1.00 93.94 87 GLU A CA 1
ATOM 727 C C . GLU A 1 87 ? 9.673 -1.810 -9.424 1.00 93.94 87 GLU A C 1
ATOM 729 O O . GLU A 1 87 ? 10.453 -0.898 -9.691 1.00 93.94 87 GLU A O 1
ATOM 734 N N . SER A 1 88 ? 8.737 -1.681 -8.487 1.00 90.69 88 SER A N 1
ATOM 735 C CA . SER A 1 88 ? 8.531 -0.491 -7.661 1.00 90.69 88 SER A CA 1
ATOM 736 C C . SER A 1 88 ? 8.179 -0.903 -6.236 1.00 90.69 88 SER A C 1
ATOM 738 O O . SER A 1 88 ? 7.496 -1.906 -6.038 1.00 90.69 88 SER A O 1
ATOM 740 N N . THR A 1 89 ? 8.598 -0.135 -5.236 1.00 92.50 89 THR A N 1
ATOM 741 C CA . THR A 1 89 ? 8.237 -0.405 -3.837 1.00 92.50 89 THR A CA 1
ATOM 742 C C . THR A 1 89 ? 6.972 0.364 -3.465 1.00 92.50 89 THR A C 1
ATOM 744 O O . THR A 1 89 ? 6.862 1.557 -3.739 1.00 92.50 89 THR A O 1
ATOM 747 N N . VAL A 1 90 ? 6.011 -0.305 -2.824 1.00 91.06 90 VAL A N 1
ATOM 7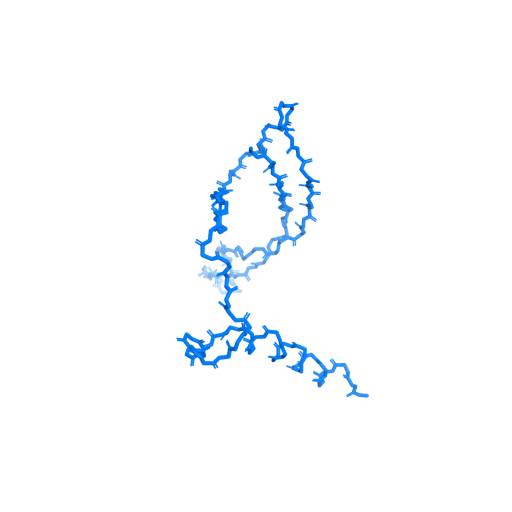48 C CA . VAL A 1 90 ? 4.790 0.316 -2.290 1.00 91.06 90 VAL A CA 1
ATOM 749 C C . VAL A 1 90 ? 4.740 0.133 -0.780 1.00 91.06 90 VAL A C 1
ATOM 751 O O . VAL A 1 90 ? 4.887 -0.979 -0.272 1.00 91.06 90 VAL A O 1
ATOM 754 N N . ARG A 1 91 ? 4.486 1.232 -0.066 1.00 92.12 91 ARG A N 1
ATOM 755 C CA . ARG A 1 91 ? 4.364 1.262 1.391 1.00 92.12 91 ARG A CA 1
ATOM 756 C C . ARG A 1 91 ? 2.896 1.345 1.800 1.00 92.12 91 ARG A C 1
ATOM 758 O O . ARG A 1 91 ? 2.200 2.285 1.426 1.00 92.12 91 ARG A O 1
ATOM 765 N N . TYR A 1 92 ? 2.438 0.382 2.593 1.00 91.81 92 TYR A N 1
ATOM 766 C CA . TYR A 1 92 ? 1.102 0.374 3.185 1.00 91.81 92 TYR A CA 1
ATOM 767 C C . TYR A 1 92 ? 1.197 0.673 4.673 1.00 91.81 92 TYR A C 1
ATOM 769 O O . TYR A 1 92 ? 1.789 -0.101 5.426 1.00 91.81 92 TYR A O 1
ATOM 777 N N . THR A 1 93 ? 0.543 1.748 5.098 1.00 91.06 93 THR A N 1
ATOM 778 C CA . THR A 1 93 ? 0.477 2.157 6.501 1.00 91.06 93 THR A CA 1
ATOM 779 C C . THR A 1 93 ? -0.963 2.074 6.985 1.00 91.06 93 THR A C 1
ATOM 781 O O . THR A 1 93 ? -1.868 2.629 6.360 1.00 91.06 93 THR A O 1
ATOM 784 N N . LYS A 1 94 ? -1.192 1.383 8.106 1.00 91.19 94 LYS A N 1
ATOM 785 C CA . LYS A 1 94 ? -2.492 1.380 8.783 1.00 91.19 94 LYS A CA 1
ATOM 786 C C . LYS A 1 94 ? -2.429 2.263 10.017 1.00 91.19 94 LYS A C 1
ATOM 788 O O . LYS A 1 94 ? -1.683 1.978 10.949 1.00 91.19 94 LYS A O 1
ATOM 793 N N . ILE A 1 95 ? -3.272 3.286 10.026 1.00 90.88 95 ILE A N 1
ATOM 794 C CA . ILE A 1 95 ? -3.382 4.256 11.113 1.00 90.88 95 ILE A CA 1
ATOM 795 C C . ILE A 1 95 ? -4.685 4.013 11.877 1.00 90.88 95 ILE A C 1
ATOM 797 O O . ILE A 1 95 ? -5.734 3.763 11.270 1.00 90.88 95 ILE A O 1
ATOM 801 N N . LYS A 1 96 ? -4.617 4.058 13.208 1.00 88.81 96 LYS A N 1
ATOM 802 C CA . LYS A 1 96 ? -5.787 4.125 14.080 1.00 88.81 96 LYS A CA 1
ATOM 803 C C . LYS A 1 96 ? -6.315 5.550 14.071 1.00 88.81 96 LYS A C 1
ATOM 805 O O . LYS A 1 96 ? -5.548 6.495 14.232 1.00 88.81 96 LYS A O 1
ATOM 810 N N . LYS A 1 97 ? -7.622 5.685 13.901 1.00 78.19 97 LYS A N 1
ATOM 811 C CA . LYS A 1 97 ? -8.320 6.960 14.020 1.00 78.19 97 LYS A CA 1
ATOM 812 C C . LYS A 1 97 ? -9.101 7.007 15.324 1.00 78.19 97 LYS A C 1
ATOM 814 O O . LYS A 1 97 ? -9.553 5.920 15.757 1.00 78.19 97 LYS A O 1
#

Foldseek 3Di:
DPVVVVVVVVCCVVVVVPDDPPPPDDPPPCPPPPDDDDDDDDDDDPDDDDCPPFAWPDKDKDKDWDKDWDWDQDPVRDTDTDIDIDIDMDMDIDTDD

Secondary structure (DSSP, 8-state):
--HHHHHHHHHHHHHTTS--TT-TT-TT----TT-PPPP------SSPPP-TTSEEEEEEEEEEEEEEEEEEEPTTS-EEEEEEEEEEEEEEEEEE-

Organism: NCBI:txid1076179